Protein AF-A0A379Y8A2-F1 (afdb_monomer)

InterPro domains:
  IPR000914 Solute-binding protein family 5 domain [PF00496] (2-61)

Foldseek 3Di:
DPPDDPVDDDDDPDLVVLLVVCVVVVNNQHDEDDDDFDPQADPVRRGRPVVVVVVVVSVVSNHDDDYDDDD

Mean predicted aligned error: 6.1 Å

Secondary structure (DSSP, 8-state):
-TT--TTPPPPP--HHHHHHHHHHTT-TT---------SS-BTTBS-HHHHHHHHHHHHHHHS--------

Organism: Serratia marcescens (NCBI:txid615)

Solvent-accessible surface area (backbone atoms only — not comparable to full-atom values): 4773 Å² total; per-residue (Å²): 122,93,87,72,67,88,83,68,80,79,84,77,95,46,58,66,62,53,34,51,52,33,41,77,72,72,38,64,73,39,82,75,80,90,78,91,55,58,96,60,68,38,101,94,42,74,50,33,57,63,51,48,55,51,51,51,57,55,49,52,74,45,37,57,87,70,8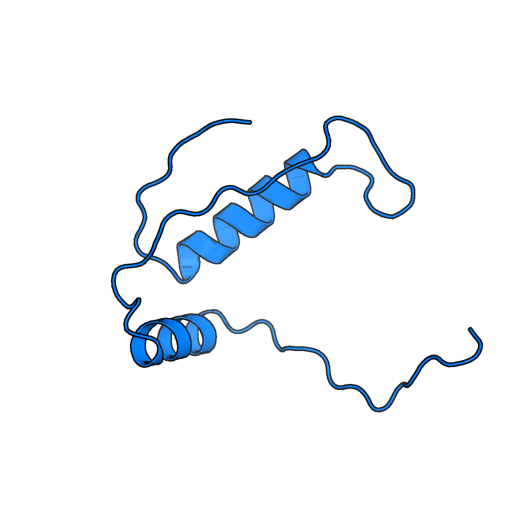5,85,90,80,132

Nearest PDB structures (foldseek):
  1dpe-assembly1_A  TM=8.604E-01  e=5.291E-07  Escherichia coli K-12
  5f1q-assembly2_B  TM=8.880E-01  e=1.568E-06  Yersinia pestis Nepal516
  3m8u-assembly1_A  TM=9.297E-01  e=1.387E-04  Glaesserella parasuis SH0165
  3jbn-assembly1_O  TM=2.745E-01  e=7.774E+00  Plasmodium falciparum 3D7

Structure (mmCIF, N/CA/C/O backbone):
data_AF-A0A379Y8A2-F1
#
_entry.id   AF-A0A379Y8A2-F1
#
loop_
_atom_site.group_PDB
_atom_site.id
_atom_site.type_symbol
_atom_site.label_atom_id
_atom_site.label_alt_id
_atom_site.label_comp_id
_atom_site.label_asym_id
_atom_site.label_entity_id
_atom_site.label_seq_i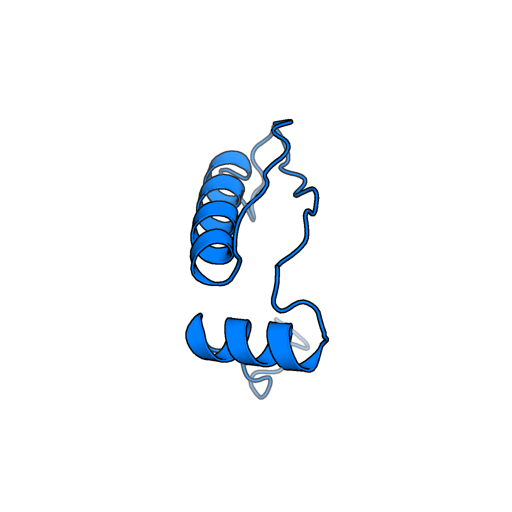d
_atom_site.pdbx_PDB_ins_code
_atom_site.Cartn_x
_atom_site.Cartn_y
_atom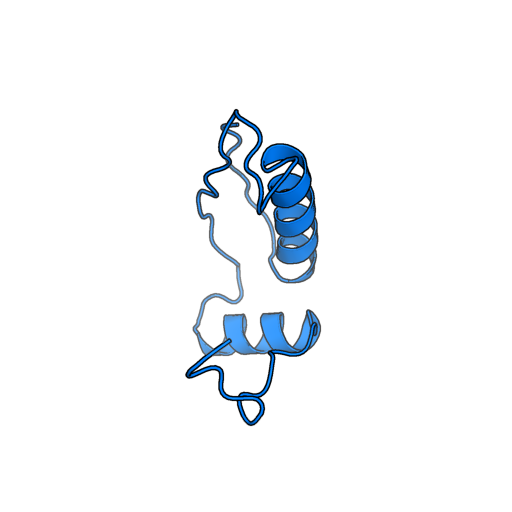_site.Cartn_z
_atom_site.occupancy
_atom_site.B_iso_or_e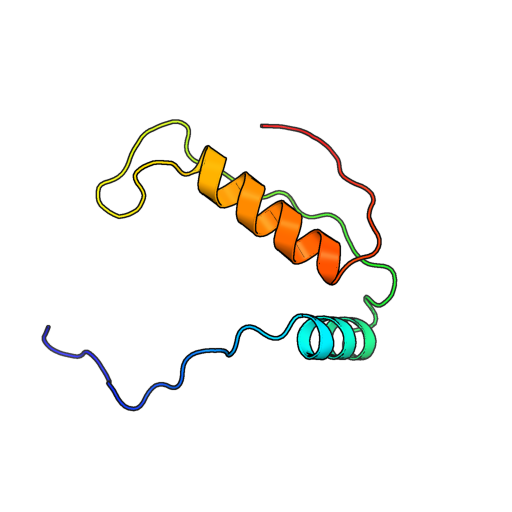quiv
_atom_site.auth_seq_id
_atom_site.auth_comp_id
_atom_site.auth_asym_id
_atom_site.auth_atom_id
_atom_site.pdbx_PDB_model_num
ATOM 1 N N . MET A 1 1 ? 2.8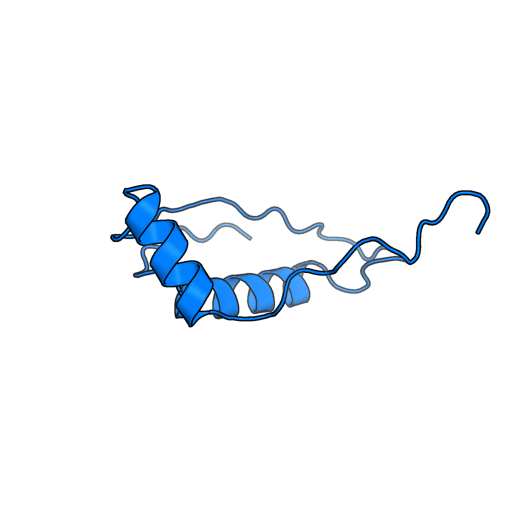65 -17.724 -18.636 1.00 65.06 1 MET A N 1
ATOM 2 C CA . MET A 1 1 ? 3.569 -17.818 -17.341 1.00 65.06 1 MET A CA 1
ATOM 3 C C . MET A 1 1 ? 3.231 -19.176 -16.755 1.00 65.06 1 MET A C 1
ATOM 5 O O . MET A 1 1 ? 2.062 -19.429 -16.511 1.00 65.06 1 MET A O 1
ATOM 9 N N . TRP A 1 2 ? 4.187 -20.100 -16.678 1.00 78.12 2 TRP A N 1
ATOM 10 C CA . TRP A 1 2 ? 3.880 -2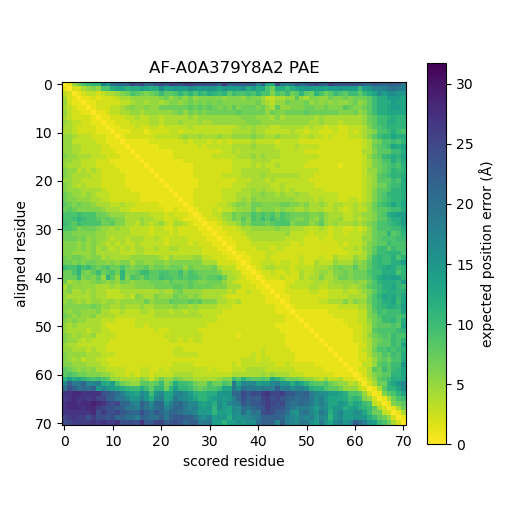1.460 -16.224 1.00 78.12 2 TRP A CA 1
ATOM 11 C C . TRP A 1 2 ? 3.675 -21.455 -14.704 1.00 78.12 2 TRP A C 1
ATOM 13 O O . TRP A 1 2 ? 4.543 -20.965 -13.987 1.00 78.12 2 TRP A O 1
ATOM 23 N N . GLY A 1 3 ? 2.536 -21.962 -14.224 1.00 92.75 3 GLY A N 1
ATOM 24 C CA . GLY A 1 3 ? 2.217 -22.034 -12.790 1.00 92.75 3 GLY A CA 1
ATOM 25 C C . GLY A 1 3 ? 1.474 -20.828 -12.196 1.00 92.75 3 GLY A C 1
ATOM 26 O O . GLY A 1 3 ? 1.311 -20.779 -10.980 1.00 92.75 3 GLY A O 1
ATOM 27 N N . TYR A 1 4 ? 1.011 -19.873 -13.012 1.00 92.12 4 TYR A N 1
ATOM 28 C CA . TYR A 1 4 ? 0.052 -18.858 -12.550 1.00 92.12 4 TYR A CA 1
ATOM 29 C C . TYR A 1 4 ? -1.333 -19.495 -12.346 1.00 92.12 4 TYR A C 1
ATOM 31 O O . TYR A 1 4 ? -1.731 -20.348 -13.138 1.00 92.12 4 TYR A O 1
ATOM 39 N N . ASN A 1 5 ? -2.043 -19.107 -11.284 1.00 94.31 5 ASN A N 1
ATOM 40 C CA . ASN A 1 5 ? -3.377 -19.613 -10.963 1.00 94.31 5 ASN A CA 1
ATOM 41 C C . ASN A 1 5 ? -4.411 -18.484 -11.061 1.00 94.31 5 ASN A C 1
ATOM 43 O O . ASN A 1 5 ? -4.541 -17.691 -10.130 1.00 94.31 5 ASN A O 1
ATOM 47 N N . ASP A 1 6 ? -5.177 -18.467 -12.151 1.00 92.50 6 ASP A N 1
ATOM 48 C CA . ASP A 1 6 ? -6.236 -17.478 -12.394 1.00 92.50 6 ASP A CA 1
ATOM 49 C C . ASP A 1 6 ? -7.442 -17.605 -11.439 1.00 92.50 6 ASP A C 1
ATOM 51 O O . ASP A 1 6 ? -8.302 -16.729 -11.411 1.00 92.50 6 ASP A O 1
ATOM 55 N N . ALA A 1 7 ? -7.546 -18.681 -10.647 1.00 96.00 7 ALA A N 1
ATOM 56 C CA . ALA A 1 7 ? -8.642 -18.844 -9.687 1.00 96.00 7 ALA A CA 1
ATOM 57 C C . ALA A 1 7 ? -8.443 -18.038 -8.388 1.00 96.00 7 ALA A C 1
ATOM 59 O O . ALA A 1 7 ? -9.391 -17.897 -7.608 1.00 96.00 7 ALA A O 1
ATOM 60 N N . VAL A 1 8 ? -7.230 -17.529 -8.131 1.00 95.19 8 VAL A N 1
ATOM 61 C CA . VAL A 1 8 ? -6.945 -16.691 -6.957 1.00 95.19 8 VAL A CA 1
ATOM 62 C C . VAL A 1 8 ? -7.742 -15.393 -7.065 1.00 95.19 8 VAL A C 1
ATOM 64 O O . VAL A 1 8 ? -7.679 -14.700 -8.073 1.00 95.19 8 VAL A O 1
ATOM 67 N N . GLN A 1 9 ? -8.507 -15.078 -6.021 1.00 94.88 9 GLN A N 1
ATOM 68 C CA . GLN A 1 9 ? -9.313 -13.862 -5.968 1.00 94.88 9 GLN A CA 1
ATOM 69 C C . GLN A 1 9 ? -8.503 -12.718 -5.361 1.00 94.88 9 GLN A C 1
ATOM 71 O O . GLN A 1 9 ? -7.953 -12.860 -4.265 1.00 94.88 9 GLN A O 1
ATOM 76 N N . ASP A 1 10 ? -8.471 -11.585 -6.056 1.00 95.06 10 ASP A N 1
ATOM 77 C CA . ASP A 1 10 ? -7.845 -10.367 -5.554 1.00 95.06 10 ASP A CA 1
ATOM 78 C C . ASP A 1 10 ? -8.653 -9.744 -4.408 1.00 95.06 10 ASP A C 1
ATOM 80 O O . ASP A 1 10 ? -9.879 -9.869 -4.313 1.00 95.06 10 ASP A O 1
ATOM 84 N N . TYR A 1 11 ? -7.957 -9.016 -3.535 1.00 95.31 11 TYR A N 1
ATOM 85 C CA . TYR A 1 11 ? -8.613 -8.210 -2.513 1.00 95.31 11 TYR A CA 1
ATOM 86 C C . TYR A 1 11 ? -9.277 -6.985 -3.145 1.00 95.31 11 TYR A C 1
ATOM 88 O O . TYR A 1 11 ? -8.639 -6.211 -3.859 1.00 95.31 11 TYR A O 1
ATOM 96 N N . ALA A 1 12 ? -10.554 -6.773 -2.828 1.00 95.62 12 ALA A N 1
ATOM 97 C CA . ALA A 1 12 ? -11.261 -5.562 -3.219 1.00 95.62 12 ALA A CA 1
ATOM 98 C C . ALA A 1 12 ? -10.698 -4.329 -2.491 1.00 95.62 12 ALA A C 1
ATOM 100 O O . ALA A 1 12 ? -10.363 -4.386 -1.305 1.00 95.62 12 ALA A O 1
ATOM 101 N N . TYR A 1 13 ? -10.653 -3.192 -3.186 1.00 94.75 13 TYR A N 1
ATOM 102 C CA . TYR A 1 13 ? -10.370 -1.901 -2.564 1.00 94.75 13 TYR A CA 1
ATOM 103 C C . TYR A 1 13 ? -11.611 -1.400 -1.813 1.00 94.75 13 TYR A C 1
ATOM 105 O O . TYR A 1 13 ? -12.529 -0.845 -2.414 1.00 94.75 13 TYR A O 1
ATOM 113 N N . ASP A 1 14 ? -11.636 -1.611 -0.496 1.00 94.31 14 ASP A N 1
ATOM 114 C CA . ASP A 1 14 ? -12.733 -1.198 0.385 1.00 94.31 14 ASP A CA 1
ATOM 115 C C . ASP A 1 14 ? -12.191 -0.621 1.712 1.00 94.31 14 ASP A C 1
ATOM 117 O O . ASP A 1 14 ? -11.910 -1.361 2.664 1.00 94.31 14 ASP A O 1
ATOM 121 N N . PRO A 1 15 ? -12.028 0.714 1.802 1.00 92.00 15 PRO A N 1
ATOM 122 C CA . PRO A 1 15 ? -11.562 1.368 3.023 1.00 92.00 15 PRO A CA 1
ATOM 123 C C . PRO A 1 15 ? -12.502 1.202 4.228 1.00 92.00 15 PRO A C 1
ATOM 125 O O . PRO A 1 15 ? -12.035 1.265 5.368 1.00 92.00 15 PRO A O 1
ATOM 128 N N . ALA A 1 16 ? -13.808 0.999 4.007 1.00 93.00 16 ALA A N 1
ATOM 129 C CA . ALA A 1 16 ? -14.772 0.824 5.091 1.00 93.00 16 ALA A CA 1
ATOM 130 C C . ALA A 1 16 ? -14.588 -0.548 5.745 1.00 93.00 16 ALA A C 1
ATOM 132 O O . ALA A 1 16 ? -14.385 -0.626 6.959 1.00 93.00 16 ALA A O 1
ATOM 133 N N . LYS A 1 17 ? -14.518 -1.605 4.930 1.00 94.25 17 LYS A N 1
ATOM 134 C CA . LYS A 1 17 ? -14.218 -2.960 5.403 1.00 94.25 17 LYS A CA 1
ATOM 135 C C . LYS A 1 17 ? -12.844 -3.049 6.068 1.00 94.25 17 LYS A C 1
ATOM 137 O O . LYS A 1 17 ? -12.692 -3.710 7.092 1.00 94.25 17 LYS A O 1
ATOM 142 N N . ALA A 1 18 ? -11.840 -2.338 5.548 1.00 93.56 18 ALA A N 1
ATOM 143 C CA . ALA A 1 18 ? -10.527 -2.262 6.190 1.00 93.56 18 ALA A CA 1
ATOM 144 C C . ALA A 1 18 ? -10.610 -1.682 7.616 1.00 93.56 18 ALA A C 1
ATOM 146 O O . ALA A 1 18 ? -9.981 -2.203 8.537 1.00 93.56 18 ALA A O 1
ATOM 147 N N . LYS A 1 19 ? -11.419 -0.635 7.824 1.00 91.62 19 LYS A N 1
ATOM 148 C CA . LYS A 1 19 ? -11.637 -0.031 9.146 1.00 91.62 19 LYS A CA 1
ATOM 149 C C . LYS A 1 19 ? -12.365 -0.973 10.111 1.00 91.62 19 LYS A C 1
ATOM 151 O O . LYS A 1 19 ? -12.034 -0.993 11.296 1.00 91.62 19 LYS A O 1
ATOM 156 N N . GLU A 1 20 ? -13.330 -1.749 9.623 1.00 93.81 20 GLU A N 1
ATOM 157 C CA . GLU A 1 20 ? -14.023 -2.774 10.417 1.00 93.81 20 GLU A CA 1
ATOM 158 C C . GLU A 1 20 ? -13.051 -3.852 10.902 1.00 93.81 20 GLU A C 1
ATOM 160 O O . GLU A 1 20 ? -12.974 -4.107 12.103 1.00 93.81 20 GLU A O 1
ATOM 165 N N . LEU A 1 21 ? -12.219 -4.384 10.004 1.00 94.38 21 LEU A N 1
ATOM 166 C CA . LEU A 1 21 ? -11.202 -5.382 10.347 1.00 94.38 21 LEU A CA 1
ATOM 167 C C . LEU A 1 21 ? -10.179 -4.852 11.363 1.00 94.38 21 LEU A C 1
ATOM 169 O O . LEU A 1 21 ? -9.791 -5.565 12.286 1.00 94.38 21 LEU A O 1
ATOM 173 N N . LEU A 1 22 ? -9.765 -3.584 11.245 1.00 92.75 22 LEU A N 1
ATOM 174 C CA . LEU A 1 22 ? -8.888 -2.952 12.238 1.00 92.75 22 LEU A CA 1
ATOM 175 C C . LEU A 1 22 ? -9.541 -2.884 13.622 1.00 92.75 22 LEU A C 1
ATOM 177 O O . LEU A 1 22 ? -8.862 -3.074 14.631 1.00 92.75 22 LEU A O 1
ATOM 181 N N . LYS A 1 23 ? -10.853 -2.639 13.687 1.00 93.06 23 LYS A N 1
ATOM 182 C CA . LYS A 1 23 ? -11.603 -2.642 14.946 1.00 93.06 23 LYS A CA 1
ATOM 183 C C . LYS A 1 23 ? -11.701 -4.048 15.538 1.00 93.06 23 LYS A C 1
ATOM 185 O O . LYS A 1 23 ? -11.476 -4.198 16.736 1.00 93.06 23 LYS A O 1
ATOM 190 N N . GLU A 1 24 ? -12.006 -5.054 14.722 1.00 95.25 24 GLU A N 1
ATOM 191 C CA . GLU A 1 24 ? -12.057 -6.462 15.146 1.00 95.25 24 GLU A CA 1
ATOM 192 C C . GLU A 1 24 ? -10.709 -6.944 15.690 1.00 95.25 24 GLU A C 1
ATOM 194 O O . GLU A 1 24 ? -10.658 -7.653 16.691 1.00 95.25 24 GLU A O 1
ATOM 199 N N . ALA A 1 25 ? -9.611 -6.480 15.092 1.00 94.19 25 ALA A N 1
ATOM 200 C CA . ALA A 1 25 ? -8.254 -6.766 15.543 1.00 94.19 25 ALA A CA 1
ATOM 201 C C . ALA A 1 25 ? -7.820 -5.969 16.793 1.00 94.19 25 ALA A C 1
ATOM 203 O O . ALA A 1 25 ? -6.664 -6.057 17.201 1.00 94.19 25 ALA A O 1
ATOM 204 N N . GLY A 1 26 ? -8.704 -5.160 17.392 1.00 93.62 26 GLY A N 1
ATOM 205 C CA . GLY A 1 26 ? -8.391 -4.340 18.568 1.00 93.62 26 GLY A CA 1
ATOM 206 C C . GLY A 1 26 ? -7.517 -3.112 18.278 1.00 93.62 26 GLY A C 1
ATOM 207 O O . GLY A 1 26 ? -7.023 -2.481 19.206 1.00 93.62 26 GLY A O 1
ATOM 208 N N . MET A 1 27 ? -7.345 -2.739 17.007 1.00 90.88 27 MET A N 1
ATOM 209 C CA . MET A 1 27 ? -6.528 -1.609 16.538 1.00 90.88 27 MET A CA 1
ATOM 210 C C . MET A 1 27 ? -7.392 -0.437 16.042 1.00 90.88 27 MET A C 1
ATOM 212 O O . MET A 1 27 ? -7.016 0.296 15.126 1.00 90.88 27 MET A O 1
ATOM 216 N N . ALA A 1 28 ? -8.574 -0.250 16.638 1.00 86.38 28 ALA A N 1
ATOM 217 C CA . ALA A 1 28 ? -9.558 0.753 16.219 1.00 86.38 28 ALA A CA 1
ATOM 218 C C . ALA A 1 28 ? -9.033 2.202 16.271 1.00 86.38 28 ALA A C 1
ATOM 220 O O . ALA A 1 28 ? -9.507 3.069 15.532 1.00 86.38 28 ALA A O 1
ATOM 221 N N . ASP A 1 29 ? -8.056 2.463 17.139 1.00 84.25 29 ASP A N 1
ATOM 222 C CA . ASP A 1 29 ? -7.434 3.778 17.306 1.00 84.25 29 ASP A CA 1
ATOM 223 C C . ASP A 1 29 ? -6.239 4.007 16.377 1.00 84.25 29 ASP A C 1
ATOM 225 O O . ASP A 1 29 ? -5.685 5.103 16.344 1.00 84.25 29 ASP A O 1
ATOM 229 N N . GLY A 1 30 ? -5.912 3.015 15.547 1.00 83.69 30 GLY A N 1
ATOM 230 C CA . GLY A 1 30 ? -4.791 3.057 14.623 1.00 83.69 30 GLY A CA 1
ATOM 231 C C . GLY A 1 30 ? -3.472 2.617 15.258 1.00 83.69 30 GLY A C 1
ATOM 232 O O . GLY A 1 30 ? -3.385 2.273 16.434 1.00 83.69 30 GLY A O 1
ATOM 233 N N . PHE A 1 31 ? -2.437 2.592 14.425 1.00 86.19 31 PHE A N 1
ATOM 234 C CA . PHE A 1 31 ? -1.059 2.291 14.794 1.00 86.19 31 PHE A CA 1
ATOM 235 C C . PHE A 1 31 ? -0.118 2.944 13.779 1.00 86.19 31 PHE A C 1
ATOM 237 O O . PHE A 1 31 ? -0.510 3.221 12.637 1.00 86.19 31 PHE A O 1
ATOM 244 N N . SER A 1 32 ? 1.130 3.153 14.184 1.00 86.12 32 SER A N 1
ATOM 245 C CA . SER A 1 32 ? 2.193 3.636 13.304 1.00 86.12 32 SER A CA 1
ATOM 246 C C . SER A 1 32 ? 3.002 2.457 12.764 1.00 86.12 32 SER A C 1
ATOM 248 O O . SER A 1 32 ? 3.209 1.462 13.456 1.00 86.12 32 SER A O 1
ATOM 250 N N . ILE A 1 33 ? 3.447 2.565 11.515 1.00 87.25 33 ILE A N 1
ATOM 251 C CA . ILE A 1 33 ? 4.313 1.586 10.857 1.00 87.25 33 ILE A CA 1
ATOM 252 C C . ILE A 1 33 ? 5.212 2.316 9.864 1.00 87.25 33 ILE A C 1
ATOM 254 O O . ILE A 1 33 ? 4.770 3.271 9.221 1.00 87.25 33 ILE A O 1
ATOM 258 N N . ASP A 1 34 ? 6.443 1.844 9.719 1.00 88.94 34 ASP A N 1
ATOM 259 C CA . ASP A 1 34 ? 7.364 2.365 8.718 1.00 88.94 34 ASP A CA 1
ATOM 260 C C . ASP A 1 34 ? 7.117 1.691 7.367 1.00 88.94 34 ASP A C 1
ATOM 262 O O . ASP A 1 34 ? 7.005 0.467 7.268 1.00 88.94 34 ASP A O 1
ATOM 266 N N . MET A 1 35 ? 7.061 2.494 6.304 1.00 86.62 35 MET A N 1
ATOM 267 C CA . MET A 1 35 ? 6.956 2.002 4.933 1.00 86.62 35 MET A CA 1
ATOM 268 C C . MET A 1 35 ? 8.236 2.322 4.173 1.00 86.62 35 MET A C 1
ATOM 270 O O . MET A 1 35 ? 8.555 3.479 3.913 1.00 86.62 35 MET A O 1
ATOM 274 N N . TRP A 1 36 ? 8.971 1.279 3.805 1.00 89.56 36 TRP A N 1
ATOM 275 C CA . TRP A 1 36 ? 10.260 1.433 3.146 1.00 89.56 36 TRP A CA 1
ATOM 276 C C . TRP A 1 36 ? 10.068 1.642 1.645 1.00 89.56 36 TRP A C 1
ATOM 278 O O . TRP A 1 36 ? 9.549 0.775 0.941 1.00 89.56 36 TRP A O 1
ATOM 288 N N . ALA A 1 37 ? 10.524 2.789 1.146 1.00 91.12 37 ALA A N 1
ATOM 289 C CA . ALA A 1 37 ? 10.517 3.121 -0.272 1.00 91.12 37 ALA A CA 1
ATOM 290 C C . ALA A 1 37 ? 11.950 3.130 -0.817 1.00 91.12 37 ALA A C 1
ATOM 292 O O . ALA A 1 37 ? 12.824 3.822 -0.301 1.00 91.12 37 ALA A O 1
ATOM 293 N N . MET A 1 38 ? 12.203 2.371 -1.887 1.00 87.75 38 MET A N 1
ATOM 294 C CA . MET A 1 38 ? 13.516 2.372 -2.538 1.00 87.75 38 MET A CA 1
ATOM 295 C C . MET A 1 38 ? 13.801 3.739 -3.192 1.00 87.75 38 MET A C 1
ATOM 297 O O . MET A 1 38 ? 12.916 4.291 -3.848 1.00 87.75 38 MET A O 1
ATOM 301 N N . PRO A 1 39 ? 15.034 4.269 -3.104 1.00 86.25 39 PRO A N 1
ATOM 302 C CA . PRO A 1 39 ? 15.377 5.561 -3.704 1.00 86.25 39 PRO A CA 1
ATOM 303 C C . PRO A 1 39 ? 15.612 5.484 -5.221 1.00 86.25 39 PRO A C 1
ATOM 305 O O . PRO A 1 39 ? 15.754 6.515 -5.875 1.00 86.25 39 PRO A O 1
ATOM 308 N N . VAL A 1 40 ? 15.672 4.275 -5.788 1.00 88.25 40 VAL A N 1
ATOM 309 C CA . VAL A 1 40 ? 15.983 4.021 -7.200 1.00 88.25 40 VAL A CA 1
ATOM 310 C C . VAL A 1 40 ? 14.806 3.385 -7.930 1.00 88.25 40 VAL A C 1
ATOM 312 O O . VAL A 1 40 ? 14.019 2.637 -7.348 1.00 88.25 40 VAL A O 1
ATOM 315 N N . GLN A 1 41 ? 14.718 3.652 -9.231 1.00 87.00 41 GLN A N 1
ATOM 316 C CA . GLN A 1 41 ? 13.702 3.058 -10.096 1.00 87.00 41 GLN A CA 1
ATOM 317 C C . GLN A 1 41 ? 13.963 1.560 -10.286 1.00 87.00 41 GLN A C 1
ATOM 319 O O . GLN A 1 41 ? 15.112 1.113 -10.356 1.00 87.00 41 GLN A O 1
ATOM 324 N N . ARG A 1 42 ? 12.889 0.776 -10.393 1.00 90.62 42 ARG A N 1
ATOM 325 C CA . ARG A 1 42 ? 12.940 -0.664 -10.666 1.00 90.62 42 ARG A CA 1
ATOM 326 C C . ARG A 1 42 ? 12.006 -0.996 -11.836 1.00 90.62 42 ARG A C 1
ATOM 328 O O . ARG A 1 42 ? 10.970 -0.350 -11.958 1.00 90.62 42 ARG A O 1
ATOM 335 N N . PRO A 1 43 ? 12.294 -2.025 -12.655 1.00 92.69 43 PRO A N 1
ATOM 336 C CA . PRO A 1 43 ? 11.439 -2.390 -13.793 1.00 92.69 43 PRO A CA 1
ATOM 337 C C . PRO A 1 43 ? 9.970 -2.663 -13.429 1.00 92.69 43 PRO A C 1
ATOM 339 O O . PRO A 1 43 ? 9.081 -2.404 -14.228 1.00 92.69 43 PRO A O 1
ATOM 342 N N . TYR A 1 44 ? 9.713 -3.154 -12.213 1.00 90.69 44 TYR A N 1
ATOM 343 C CA . TYR A 1 44 ? 8.369 -3.421 -11.683 1.00 90.69 44 TYR A CA 1
ATOM 344 C C . TYR A 1 44 ? 7.782 -2.256 -10.867 1.00 90.69 44 TYR A C 1
ATOM 346 O O . TYR A 1 44 ? 6.639 -2.327 -10.428 1.00 90.69 44 TYR A O 1
ATOM 354 N N . ASN A 1 45 ? 8.567 -1.210 -10.600 1.00 91.44 45 ASN A N 1
ATOM 355 C CA . ASN A 1 45 ? 8.153 -0.052 -9.818 1.00 91.44 45 ASN A CA 1
ATOM 356 C C . ASN A 1 45 ? 8.994 1.177 -10.211 1.00 91.44 45 ASN A C 1
ATOM 358 O O . ASN A 1 45 ? 10.098 1.370 -9.682 1.00 91.44 45 ASN A O 1
ATOM 362 N N . PRO A 1 46 ? 8.491 2.012 -11.133 1.00 91.00 46 PRO A N 1
ATOM 363 C CA . PRO A 1 46 ? 9.243 3.146 -11.653 1.00 91.00 46 PRO A CA 1
ATOM 364 C C . PRO A 1 46 ? 9.407 4.275 -10.627 1.00 91.00 46 PRO A C 1
ATOM 366 O O . PRO A 1 46 ? 10.333 5.066 -10.753 1.00 91.00 46 PRO A O 1
ATOM 369 N N . ASN A 1 47 ? 8.554 4.371 -9.598 1.00 91.94 47 ASN A N 1
ATOM 370 C CA . ASN A 1 47 ? 8.669 5.414 -8.578 1.00 91.94 47 ASN A CA 1
ATOM 371 C C . ASN A 1 47 ? 8.113 4.960 -7.219 1.00 91.94 47 ASN A C 1
ATOM 373 O O . ASN A 1 47 ? 6.947 5.188 -6.887 1.00 91.94 47 ASN A O 1
ATOM 377 N N . ALA A 1 48 ? 8.981 4.358 -6.403 1.00 91.19 48 ALA A N 1
ATOM 378 C CA . ALA A 1 48 ? 8.598 3.855 -5.089 1.00 91.19 48 ALA A CA 1
ATOM 379 C C . ALA A 1 48 ? 8.203 4.964 -4.105 1.00 91.19 48 ALA A C 1
ATOM 381 O O . ALA A 1 48 ? 7.321 4.737 -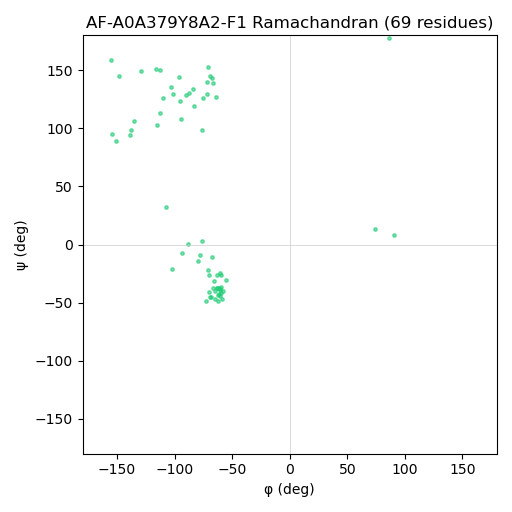3.283 1.00 91.19 48 ALA A O 1
ATOM 382 N N . ARG A 1 49 ? 8.797 6.163 -4.204 1.00 89.62 49 ARG A N 1
ATOM 383 C CA . ARG A 1 49 ? 8.436 7.298 -3.337 1.00 89.62 49 ARG A CA 1
ATOM 384 C C . ARG A 1 49 ? 7.004 7.747 -3.601 1.00 89.62 49 ARG A C 1
ATOM 386 O O . ARG A 1 49 ? 6.220 7.865 -2.668 1.00 89.62 49 ARG A O 1
ATOM 393 N N . ARG A 1 50 ? 6.635 7.905 -4.875 1.00 91.06 50 ARG A N 1
ATOM 394 C CA . ARG A 1 50 ? 5.270 8.294 -5.241 1.00 91.06 50 ARG A CA 1
ATOM 395 C C . ARG A 1 50 ? 4.247 7.224 -4.868 1.00 91.06 50 ARG A C 1
ATOM 397 O O . ARG A 1 50 ? 3.168 7.558 -4.392 1.00 91.06 50 ARG A O 1
ATOM 404 N N . MET A 1 51 ? 4.587 5.950 -5.056 1.00 93.12 51 MET A N 1
ATOM 405 C CA . MET A 1 51 ? 3.723 4.845 -4.636 1.00 93.12 51 MET A CA 1
ATOM 406 C C . MET A 1 51 ? 3.511 4.840 -3.114 1.00 93.12 51 MET A C 1
ATOM 408 O O . MET A 1 51 ? 2.377 4.717 -2.659 1.00 93.12 51 MET A O 1
ATOM 412 N N . ALA A 1 52 ? 4.577 5.049 -2.336 1.00 91.25 52 ALA A N 1
ATOM 413 C CA . ALA A 1 52 ? 4.509 5.145 -0.882 1.00 91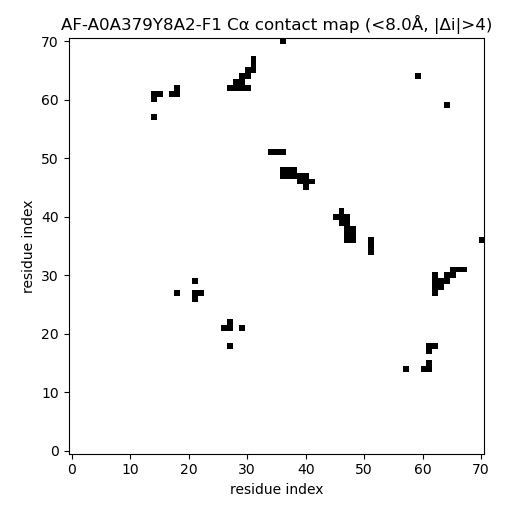.25 52 ALA A CA 1
ATOM 414 C C . ALA A 1 52 ? 3.607 6.305 -0.419 1.00 91.25 52 ALA A C 1
ATOM 416 O O . ALA A 1 52 ? 2.745 6.100 0.428 1.00 91.25 52 ALA A O 1
ATOM 417 N N . GLU A 1 53 ? 3.716 7.494 -1.018 1.00 91.12 53 GLU A N 1
ATOM 418 C CA . GLU A 1 53 ? 2.819 8.625 -0.714 1.00 91.12 53 GLU A CA 1
ATOM 419 C C . GLU A 1 53 ? 1.338 8.284 -0.955 1.00 91.12 53 GLU A C 1
ATOM 421 O O . GLU A 1 53 ? 0.470 8.661 -0.167 1.00 91.12 53 GLU A O 1
ATOM 426 N N . MET A 1 54 ? 1.034 7.553 -2.034 1.00 92.62 54 MET A N 1
ATOM 427 C CA . MET A 1 54 ? -0.338 7.146 -2.354 1.00 92.62 54 MET A CA 1
ATOM 428 C C . MET A 1 54 ? -0.877 6.115 -1.357 1.00 92.62 54 MET A C 1
ATOM 430 O O . MET A 1 54 ? -1.987 6.281 -0.855 1.00 92.62 54 MET A O 1
ATOM 434 N N . ILE A 1 55 ? -0.082 5.093 -1.022 1.00 91.69 55 ILE A N 1
ATOM 435 C CA . ILE A 1 55 ? -0.457 4.087 -0.017 1.00 91.69 55 ILE A CA 1
ATOM 436 C C . ILE A 1 55 ? -0.674 4.748 1.345 1.00 91.69 55 ILE A C 1
ATOM 438 O O . ILE A 1 55 ? -1.651 4.450 2.028 1.00 91.69 55 ILE A O 1
ATOM 442 N N . GLN A 1 56 ? 0.202 5.678 1.727 1.00 89.19 56 GLN A N 1
ATOM 443 C CA . GLN A 1 56 ? 0.081 6.437 2.966 1.00 89.19 56 GLN A CA 1
ATOM 444 C C . GLN A 1 56 ? -1.237 7.223 3.015 1.00 89.19 56 GLN A C 1
ATOM 446 O O . GLN A 1 56 ? -1.960 7.146 4.009 1.00 89.19 56 GLN A O 1
ATOM 451 N N . ALA A 1 57 ? -1.588 7.919 1.929 1.00 91.25 57 ALA A N 1
ATOM 452 C CA . ALA A 1 57 ? -2.851 8.646 1.824 1.00 91.25 57 ALA A CA 1
ATOM 453 C C . ALA A 1 57 ? -4.077 7.718 1.891 1.00 91.25 57 ALA A C 1
ATOM 455 O O . ALA A 1 57 ? -5.089 8.078 2.493 1.00 91.25 57 ALA A O 1
ATOM 456 N N . ASP A 1 58 ? -4.005 6.521 1.306 1.00 91.44 58 ASP A N 1
ATOM 457 C CA . ASP A 1 58 ? -5.084 5.534 1.395 1.00 91.44 58 ASP A CA 1
ATOM 458 C C . ASP A 1 58 ? -5.219 4.942 2.801 1.00 91.44 58 ASP A C 1
ATOM 460 O O . ASP A 1 58 ? -6.331 4.815 3.316 1.00 91.44 58 ASP A O 1
ATOM 464 N N . TRP A 1 59 ? -4.109 4.638 3.472 1.00 90.00 59 TRP A N 1
ATOM 465 C CA . TRP A 1 59 ? -4.138 4.148 4.849 1.00 90.00 59 TRP A CA 1
ATOM 466 C C . TRP A 1 59 ? -4.716 5.185 5.810 1.00 90.00 59 TRP A C 1
ATOM 468 O O . TRP A 1 59 ? -5.512 4.811 6.676 1.00 90.00 59 TRP A O 1
ATOM 478 N N . ALA A 1 60 ? -4.422 6.470 5.603 1.00 86.25 60 ALA A N 1
ATOM 479 C CA . ALA A 1 60 ? -5.002 7.570 6.372 1.00 86.25 60 ALA A CA 1
ATOM 480 C C . ALA A 1 60 ? -6.538 7.657 6.251 1.00 86.25 60 ALA A C 1
ATOM 482 O O . ALA A 1 60 ? -7.200 8.130 7.169 1.00 86.25 60 ALA A O 1
ATOM 483 N N . LYS A 1 61 ? -7.150 7.138 5.174 1.00 85.81 61 LYS A N 1
ATOM 484 C CA . LYS A 1 61 ? -8.624 7.052 5.065 1.00 85.81 61 LYS A CA 1
ATOM 485 C C . LYS A 1 61 ? -9.226 6.011 6.012 1.00 85.81 61 LYS A C 1
ATOM 487 O O . LYS A 1 61 ? -10.390 6.122 6.391 1.00 85.81 61 LYS A O 1
ATOM 492 N N . SER A 1 62 ? -8.446 4.995 6.380 1.00 80.38 62 SER A N 1
ATOM 493 C CA . SER A 1 62 ? -8.885 3.886 7.238 1.00 80.38 62 SER A CA 1
ATOM 494 C C . SER A 1 62 ? -8.412 4.007 8.696 1.00 80.38 62 SER A C 1
ATOM 496 O O . SER A 1 62 ? -9.042 3.428 9.581 1.00 80.38 62 SER A O 1
ATOM 498 N N . ARG A 1 63 ? -7.350 4.784 8.972 1.00 73.50 63 ARG A N 1
ATOM 499 C CA . ARG A 1 63 ? -6.729 4.966 10.302 1.00 73.50 63 ARG A CA 1
ATOM 500 C C . ARG A 1 63 ? -6.923 6.392 10.844 1.00 73.50 63 ARG A C 1
ATOM 502 O O . ARG A 1 63 ? -6.993 7.344 10.079 1.00 73.50 63 ARG A O 1
ATOM 509 N N . ARG A 1 64 ? -6.979 6.560 12.172 1.00 61.44 64 ARG A N 1
ATOM 510 C CA . ARG A 1 64 ? -6.818 7.867 12.848 1.00 61.44 64 ARG A CA 1
ATOM 511 C C . ARG A 1 64 ? -5.316 8.087 13.089 1.00 61.44 64 ARG A C 1
ATOM 513 O O . ARG A 1 64 ? -4.639 7.157 13.507 1.00 61.44 64 ARG A O 1
ATOM 520 N N . GLU A 1 65 ? -4.764 9.244 12.734 1.00 54.97 65 GLU A N 1
ATOM 521 C CA . GLU A 1 65 ? -3.333 9.353 12.400 1.00 54.97 65 GLU A CA 1
ATOM 522 C C . GLU A 1 65 ? -2.424 9.968 13.488 1.00 54.97 65 GLU A C 1
ATOM 524 O O . GLU A 1 65 ? -2.724 11.027 14.034 1.00 54.97 65 GLU A O 1
ATOM 529 N N . SER A 1 66 ? -1.257 9.339 13.710 1.00 47.66 66 SER A N 1
ATOM 530 C CA . SER A 1 66 ? -0.009 9.943 14.213 1.00 47.66 66 SER A CA 1
ATOM 531 C C . SER A 1 66 ? 1.149 9.408 13.352 1.00 47.66 66 SER A C 1
ATOM 533 O O . SER A 1 66 ? 1.484 8.222 13.414 1.00 47.66 66 SER A O 1
ATOM 535 N N . GLN A 1 67 ? 1.704 10.245 12.468 1.00 49.44 67 GLN A N 1
ATOM 536 C CA . GLN A 1 67 ? 2.779 9.868 11.5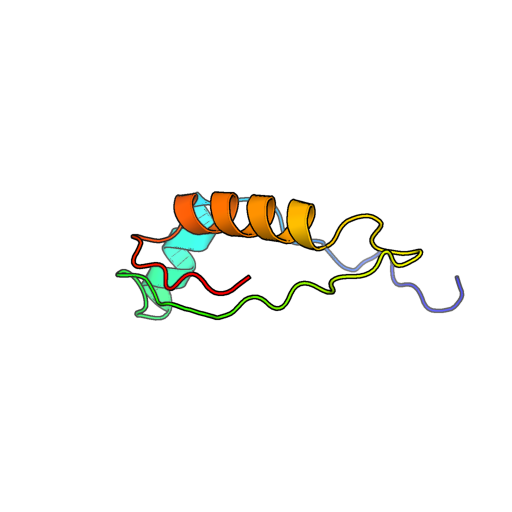38 1.00 49.44 67 GLN A CA 1
ATOM 537 C C . GLN A 1 67 ? 4.141 10.358 12.027 1.00 49.44 67 GLN A C 1
ATOM 539 O O . GLN A 1 67 ? 4.327 11.553 12.260 1.00 49.44 67 GLN A O 1
ATOM 544 N N . ASN A 1 68 ? 5.122 9.454 12.058 1.00 40.28 68 ASN A N 1
ATOM 545 C CA . ASN A 1 68 ? 6.534 9.808 12.140 1.00 40.28 68 ASN A CA 1
ATOM 546 C C . ASN A 1 68 ? 7.109 9.829 10.712 1.00 40.28 68 ASN A C 1
ATOM 548 O O . ASN A 1 68 ? 6.970 8.859 9.971 1.00 40.28 68 ASN A O 1
ATOM 552 N N . ARG A 1 69 ? 7.695 10.958 10.295 1.00 49.38 69 ARG A N 1
ATOM 553 C CA . ARG A 1 69 ? 8.202 11.171 8.928 1.00 49.38 69 ARG A CA 1
ATOM 554 C C . ARG A 1 69 ? 9.681 10.832 8.845 1.00 49.38 69 ARG A C 1
ATOM 556 O O . ARG A 1 69 ? 10.478 11.639 9.300 1.00 49.38 69 ARG A O 1
ATOM 563 N N . HIS A 1 70 ? 10.048 9.727 8.209 1.00 43.44 70 HIS A N 1
ATOM 564 C CA . HIS A 1 70 ? 11.403 9.548 7.684 1.00 43.44 70 HIS A CA 1
ATOM 565 C C . HIS A 1 70 ? 11.299 8.913 6.291 1.00 43.44 70 HIS A C 1
ATOM 567 O O . HIS A 1 70 ? 11.063 7.714 6.161 1.00 43.44 70 HIS A O 1
ATOM 573 N N . LEU A 1 71 ? 11.392 9.765 5.264 1.00 48.28 71 LEU A N 1
ATOM 574 C CA . LEU A 1 71 ? 11.671 9.384 3.875 1.00 48.28 71 LEU A CA 1
ATOM 575 C C . LEU A 1 71 ? 13.165 9.546 3.602 1.00 48.28 71 LEU A C 1
ATOM 577 O O . LEU A 1 71 ? 13.739 10.508 4.160 1.00 48.28 71 LEU A O 1
#

Sequence (71 aa):
MWGYNDAVQDYAYDPAKAKELLKEAGMADGFSIDMWAMPVQRPYNPNARRMAEMIQADWAKSRRESQNRHL

Radius of gyration: 15.49 Å; Cα contacts (8 Å, |Δi|>4): 41; chains: 1; bounding box: 31×33×36 Å

pLDDT: mean 85.5, std 13.97, range [40.28, 96.0]